Protein AF-A0A813L3F1-F1 (afdb_monomer)

Structure (mmCIF, N/CA/C/O backbone):
data_AF-A0A813L3F1-F1
#
_entry.id   AF-A0A813L3F1-F1
#
loop_
_atom_site.group_PDB
_atom_site.id
_atom_site.type_symbol
_atom_site.label_atom_id
_atom_site.label_alt_id
_atom_site.label_comp_id
_atom_site.label_asym_id
_atom_site.label_entity_id
_atom_site.label_seq_id
_atom_site.pdbx_PDB_ins_code
_atom_site.Cartn_x
_atom_site.Cartn_y
_atom_site.Cartn_z
_atom_site.occupancy
_atom_site.B_iso_or_equiv
_atom_site.auth_seq_id
_atom_site.auth_comp_id
_atom_site.auth_asym_id
_atom_site.auth_atom_id
_atom_site.pdbx_PDB_model_num
ATOM 1 N N . VAL A 1 1 ? 0.089 -4.963 6.465 1.00 95.19 1 VAL A N 1
ATOM 2 C CA . VAL A 1 1 ? 0.679 -6.165 5.831 1.00 95.19 1 VAL A CA 1
ATOM 3 C C . VAL A 1 1 ? 1.469 -5.711 4.624 1.00 95.19 1 VAL A C 1
ATOM 5 O O . VAL A 1 1 ? 0.994 -4.815 3.941 1.00 95.19 1 VAL A O 1
ATOM 8 N N . ALA A 1 2 ? 2.655 -6.270 4.403 1.00 97.00 2 ALA A N 1
ATOM 9 C CA . ALA A 1 2 ? 3.444 -6.034 3.199 1.00 97.00 2 ALA A CA 1
ATOM 10 C C . ALA A 1 2 ? 4.088 -7.365 2.793 1.00 97.00 2 ALA A C 1
ATOM 12 O O . ALA A 1 2 ? 4.823 -7.931 3.604 1.00 97.00 2 ALA A O 1
ATOM 13 N N . ASP A 1 3 ? 3.739 -7.882 1.616 1.00 96.31 3 ASP A N 1
ATOM 14 C CA . ASP A 1 3 ? 4.248 -9.144 1.068 1.00 96.31 3 ASP A CA 1
ATOM 15 C C . ASP A 1 3 ? 5.324 -8.868 0.014 1.00 96.31 3 ASP A C 1
ATOM 17 O O . ASP A 1 3 ? 5.041 -8.382 -1.087 1.00 96.31 3 ASP A O 1
ATOM 21 N N . GLY A 1 4 ? 6.568 -9.160 0.389 1.00 95.88 4 GLY A N 1
ATOM 22 C CA . GLY A 1 4 ? 7.754 -8.943 -0.424 1.00 95.88 4 GLY A CA 1
ATOM 23 C C . GLY A 1 4 ? 7.926 -9.968 -1.547 1.00 95.88 4 GLY A C 1
ATOM 24 O O . GLY A 1 4 ? 7.742 -11.175 -1.369 1.00 95.88 4 GLY A O 1
ATOM 25 N N . HIS A 1 5 ? 8.368 -9.492 -2.706 1.00 92.19 5 HIS A N 1
ATOM 26 C CA . HIS A 1 5 ? 8.676 -10.300 -3.885 1.00 92.19 5 HIS A CA 1
ATOM 27 C C . HIS A 1 5 ? 9.918 -9.771 -4.617 1.00 92.19 5 HIS A C 1
ATOM 29 O O . HIS A 1 5 ? 10.302 -8.618 -4.450 1.00 92.19 5 HIS A O 1
ATOM 35 N N . GLY A 1 6 ? 10.554 -10.627 -5.421 1.00 91.31 6 GLY A N 1
ATOM 36 C CA . GLY A 1 6 ? 11.891 -10.372 -5.971 1.00 91.31 6 GLY A CA 1
ATOM 37 C C . GLY A 1 6 ? 13.005 -10.821 -5.020 1.00 91.31 6 GLY A C 1
ATOM 38 O O . GLY A 1 6 ? 12.733 -11.290 -3.910 1.00 91.31 6 GLY A O 1
ATOM 39 N N . ILE A 1 7 ? 14.256 -10.714 -5.472 1.00 92.81 7 ILE A N 1
ATOM 40 C CA . ILE A 1 7 ? 15.440 -11.195 -4.740 1.00 92.81 7 ILE A CA 1
ATOM 41 C C . ILE A 1 7 ? 15.612 -10.498 -3.379 1.00 92.81 7 ILE A C 1
ATOM 43 O O . ILE A 1 7 ? 15.906 -11.148 -2.376 1.00 92.81 7 ILE A O 1
ATOM 47 N N . ASP A 1 8 ? 15.289 -9.206 -3.321 1.00 96.00 8 ASP A N 1
ATOM 48 C CA . ASP A 1 8 ? 15.378 -8.346 -2.140 1.00 96.00 8 ASP A CA 1
ATOM 49 C C . ASP A 1 8 ? 13.996 -7.974 -1.573 1.00 96.00 8 ASP A C 1
ATOM 51 O O . ASP A 1 8 ? 13.858 -7.036 -0.785 1.00 96.00 8 ASP A O 1
ATOM 55 N N . GLY A 1 9 ? 12.942 -8.723 -1.920 1.00 96.00 9 GLY A N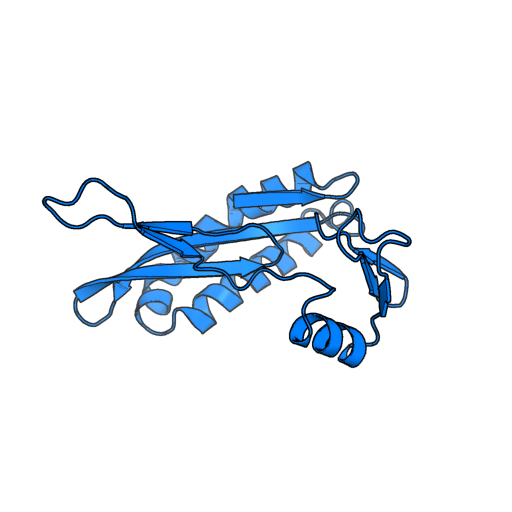 1
ATOM 56 C CA . GLY A 1 9 ? 11.568 -8.414 -1.496 1.00 96.00 9 GLY A CA 1
ATOM 57 C C . GLY A 1 9 ? 11.389 -8.332 0.026 1.00 96.00 9 GLY A C 1
ATOM 58 O O . GLY A 1 9 ? 10.563 -7.573 0.534 1.00 96.00 9 GLY A O 1
ATOM 59 N N . HIS A 1 10 ? 12.202 -9.066 0.787 1.00 96.38 10 HIS A N 1
ATOM 60 C CA . HIS A 1 10 ? 12.208 -9.004 2.248 1.00 96.38 10 HIS A CA 1
ATOM 61 C C . HIS A 1 10 ? 12.769 -7.670 2.780 1.00 96.38 10 HIS A C 1
ATOM 63 O O . HIS A 1 10 ? 12.227 -7.130 3.742 1.00 96.38 10 HIS A O 1
ATOM 69 N N . HIS A 1 11 ? 13.779 -7.084 2.127 1.00 97.12 11 HIS A N 1
ATOM 70 C CA . HIS A 1 11 ? 14.277 -5.747 2.460 1.00 97.12 11 HIS A CA 1
ATOM 71 C C . HIS A 1 11 ? 13.237 -4.671 2.135 1.00 97.12 11 HIS A C 1
ATOM 73 O O . HIS A 1 11 ? 12.966 -3.802 2.963 1.00 97.12 11 HIS A O 1
ATOM 79 N N . VAL A 1 12 ? 12.610 -4.768 0.959 1.00 97.69 12 VAL A N 1
ATOM 80 C CA . VAL A 1 12 ? 11.587 -3.817 0.501 1.00 97.69 12 VAL A CA 1
ATOM 81 C C . VAL A 1 12 ? 10.337 -3.858 1.389 1.00 97.69 12 VAL A C 1
ATOM 83 O O . VAL A 1 12 ? 9.854 -2.821 1.846 1.00 97.69 12 VAL A O 1
ATOM 86 N N . SER A 1 13 ? 9.828 -5.051 1.702 1.00 97.88 13 SER A N 1
ATOM 87 C CA . SER A 1 13 ? 8.656 -5.196 2.576 1.00 97.88 13 SER A CA 1
ATOM 88 C C . SER A 1 13 ? 8.938 -4.726 4.005 1.00 97.88 13 SER A C 1
ATOM 90 O O . SER A 1 13 ? 8.099 -4.034 4.585 1.00 97.88 13 SER A O 1
ATOM 92 N N . HIS A 1 14 ? 10.124 -5.010 4.555 1.00 98.12 14 HIS A N 1
ATOM 93 C CA . HIS A 1 14 ? 10.539 -4.496 5.861 1.00 98.12 14 HIS A CA 1
ATOM 94 C C . HIS A 1 14 ? 10.605 -2.960 5.876 1.00 98.12 14 HIS A C 1
ATOM 96 O O . HIS A 1 14 ? 10.020 -2.334 6.760 1.00 98.12 14 HIS A O 1
ATOM 102 N N . PHE A 1 15 ? 11.207 -2.344 4.853 1.00 98.38 15 PHE A N 1
ATOM 103 C CA . PHE A 1 15 ? 11.277 -0.887 4.713 1.00 98.38 15 PHE A CA 1
ATOM 104 C C . PHE A 1 15 ? 9.887 -0.231 4.755 1.00 98.38 15 PHE A C 1
ATOM 106 O O . PHE A 1 15 ? 9.654 0.724 5.503 1.00 98.38 15 PHE A O 1
ATOM 113 N N . VAL A 1 16 ? 8.930 -0.781 3.998 1.00 98.19 16 VAL A N 1
ATOM 114 C CA . VAL A 1 16 ? 7.545 -0.288 3.979 1.00 98.19 16 VAL A CA 1
ATOM 115 C C . VAL A 1 16 ? 6.860 -0.491 5.334 1.00 98.19 16 VAL A C 1
ATOM 117 O O . VAL A 1 16 ? 6.195 0.427 5.821 1.00 98.19 16 VAL A O 1
ATOM 120 N N . GLN A 1 17 ? 7.038 -1.651 5.977 1.00 97.56 17 GLN A N 1
ATOM 121 C CA . GLN A 1 17 ? 6.455 -1.940 7.294 1.00 97.56 17 GLN A CA 1
ATOM 122 C C . GLN A 1 17 ? 6.940 -0.972 8.381 1.00 97.56 17 GLN A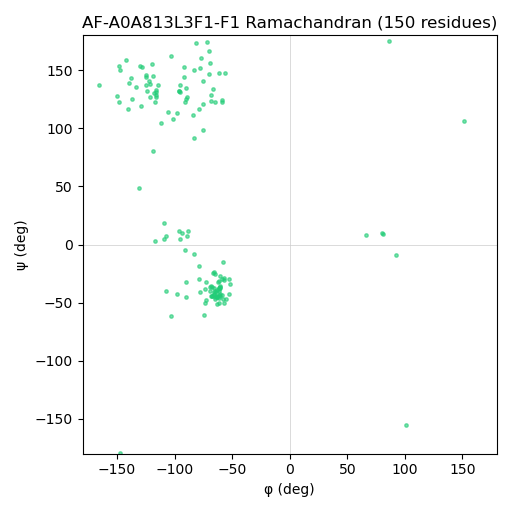 C 1
ATOM 124 O O . GLN A 1 17 ? 6.156 -0.600 9.255 1.00 97.56 17 GLN A O 1
ATOM 129 N N . GLU A 1 18 ? 8.195 -0.528 8.326 1.00 97.12 18 GLU A N 1
ATOM 130 C CA . GLU A 1 18 ? 8.752 0.389 9.323 1.00 97.12 18 GLU A CA 1
ATOM 131 C C . GLU A 1 18 ? 8.340 1.853 9.128 1.00 97.12 18 GLU A C 1
ATOM 133 O O . GLU A 1 18 ? 8.286 2.612 10.106 1.00 97.12 18 GLU A O 1
ATOM 138 N N . ARG A 1 19 ? 8.084 2.275 7.884 1.00 97.75 19 ARG A N 1
ATOM 139 C CA . ARG A 1 19 ? 7.924 3.696 7.530 1.00 97.75 19 ARG A CA 1
ATOM 140 C C . ARG A 1 19 ? 6.499 4.106 7.216 1.00 97.75 19 ARG A C 1
ATOM 142 O O . ARG A 1 19 ? 6.070 5.166 7.673 1.00 97.75 19 ARG A O 1
ATOM 149 N N . LEU A 1 20 ? 5.741 3.268 6.513 1.00 97.56 20 LEU A N 1
ATOM 150 C CA . LEU A 1 20 ? 4.373 3.600 6.118 1.00 97.56 20 LEU A CA 1
ATOM 151 C C . LEU A 1 20 ? 3.457 3.888 7.319 1.00 97.56 20 LEU A C 1
ATOM 153 O O . LEU A 1 20 ? 2.772 4.912 7.292 1.00 97.56 20 LEU A O 1
ATOM 157 N N . PRO A 1 21 ? 3.482 3.109 8.421 1.00 94.94 21 P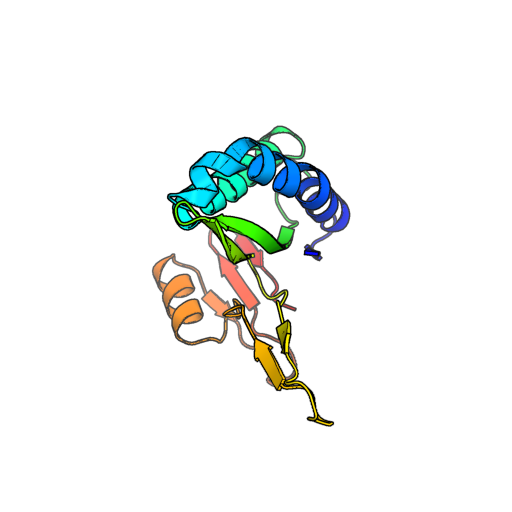RO A N 1
ATOM 158 C CA . PRO A 1 21 ? 2.693 3.449 9.604 1.00 94.94 21 PRO A CA 1
ATOM 159 C C . PRO A 1 21 ? 3.084 4.800 10.216 1.00 94.94 21 PRO A C 1
ATOM 161 O O . PRO A 1 21 ? 2.212 5.551 10.647 1.00 94.94 21 PRO A O 1
ATOM 164 N N . LYS A 1 22 ? 4.381 5.141 10.228 1.00 95.50 22 LYS A N 1
ATOM 165 C CA . LYS A 1 22 ? 4.879 6.413 10.779 1.00 95.50 22 LYS A CA 1
ATOM 166 C C . LYS A 1 22 ? 4.434 7.606 9.928 1.00 95.50 22 LYS A C 1
ATOM 168 O O . LYS A 1 22 ? 3.965 8.591 10.497 1.00 95.50 22 LYS A O 1
ATOM 173 N N . SER A 1 23 ? 4.525 7.500 8.599 1.00 96.19 23 SER A N 1
ATOM 174 C CA . SER A 1 23 ? 4.046 8.543 7.676 1.00 96.19 23 SER A CA 1
ATOM 175 C C . SER A 1 23 ? 2.527 8.731 7.781 1.00 96.19 23 SER A C 1
ATOM 177 O O . SER A 1 23 ? 2.035 9.852 7.876 1.00 96.19 23 SER A O 1
ATOM 179 N N . LEU A 1 24 ? 1.755 7.649 7.896 1.00 94.25 24 LEU A N 1
ATOM 180 C CA . LEU A 1 24 ? 0.313 7.764 8.123 1.00 94.25 24 LEU A CA 1
ATOM 181 C C . LEU A 1 24 ? -0.011 8.398 9.504 1.00 94.25 24 LEU A C 1
ATOM 183 O O . LEU A 1 24 ? -0.916 9.225 9.607 1.00 94.25 24 LEU A O 1
ATOM 187 N N . LEU A 1 25 ? 0.756 8.094 10.567 1.00 92.75 25 LEU A N 1
ATOM 188 C CA . LEU A 1 25 ? 0.583 8.670 11.923 1.00 92.75 25 LEU A CA 1
ATOM 189 C C . LEU A 1 25 ? 0.898 10.154 12.007 1.00 92.75 25 LEU A C 1
ATOM 191 O O . LEU A 1 25 ? 0.196 10.884 12.721 1.00 92.75 25 LEU A O 1
ATOM 195 N N . SER A 1 26 ? 1.904 10.621 11.273 1.00 93.88 26 SER A N 1
ATOM 196 C CA . SER A 1 26 ? 2.193 12.053 11.198 1.00 93.88 26 SER A CA 1
ATOM 197 C C . SER A 1 26 ? 1.045 12.827 10.532 1.00 93.88 26 SER A C 1
ATOM 199 O O . SER A 1 26 ? 0.806 13.979 10.890 1.00 93.88 26 SER A O 1
ATOM 201 N N . ARG A 1 27 ? 0.253 12.159 9.679 1.00 92.06 27 ARG A N 1
ATOM 202 C CA . ARG A 1 27 ? -0.881 12.709 8.913 1.00 92.06 27 ARG A CA 1
ATOM 203 C C . ARG A 1 27 ? -2.250 12.502 9.555 1.00 92.06 27 ARG A C 1
ATOM 205 O O . ARG A 1 27 ? -3.270 12.751 8.923 1.00 92.06 27 ARG A O 1
ATOM 212 N N . ARG A 1 28 ? -2.320 12.084 10.825 1.00 88.00 28 ARG A N 1
ATOM 213 C CA . ARG A 1 28 ? -3.595 11.739 11.494 1.00 88.00 28 ARG A CA 1
ATOM 214 C C . ARG A 1 28 ? -4.690 12.813 11.401 1.00 88.00 28 ARG A C 1
ATOM 216 O O . ARG A 1 28 ? -5.866 12.466 11.381 1.00 88.00 28 ARG A O 1
ATOM 223 N N . LYS A 1 29 ? -4.312 14.100 11.404 1.00 86.50 29 LYS A N 1
ATOM 224 C CA . LYS A 1 29 ? -5.259 15.223 11.313 1.00 86.50 29 LYS A CA 1
ATOM 225 C C . LYS A 1 29 ? -5.824 15.333 9.901 1.00 86.50 29 LYS A C 1
ATOM 227 O O . LYS A 1 29 ? -7.037 15.382 9.751 1.00 86.50 29 LYS A O 1
ATOM 232 N N . ASP A 1 30 ? -4.950 15.278 8.904 1.00 86.19 30 ASP A N 1
ATOM 233 C CA . ASP A 1 30 ? -5.315 15.330 7.489 1.00 86.19 30 ASP A CA 1
ATOM 234 C C . ASP A 1 30 ? -6.179 14.122 7.120 1.00 86.19 30 ASP A C 1
ATOM 236 O O . ASP A 1 30 ? -7.185 14.268 6.445 1.00 86.19 30 ASP A O 1
ATOM 240 N N . ILE A 1 31 ? -5.867 12.938 7.659 1.00 81.19 31 ILE A N 1
ATOM 241 C CA . ILE A 1 31 ? -6.656 11.718 7.441 1.00 81.19 31 ILE A CA 1
ATOM 242 C C . ILE A 1 31 ? -8.092 11.848 7.978 1.00 81.19 31 ILE A C 1
ATOM 244 O O . ILE A 1 31 ? -9.011 11.242 7.423 1.00 81.19 31 ILE A O 1
ATOM 248 N N . ALA A 1 32 ? -8.310 12.602 9.060 1.00 83.50 32 ALA A N 1
ATOM 249 C CA . ALA A 1 32 ? -9.653 12.799 9.607 1.00 83.50 32 ALA A CA 1
ATOM 250 C C . ALA A 1 32 ? -10.560 13.607 8.658 1.00 83.50 32 ALA A C 1
ATOM 252 O O . ALA A 1 32 ? -11.782 13.444 8.721 1.00 83.50 32 ALA A O 1
ATOM 253 N N . ASP A 1 33 ? -9.959 14.424 7.787 1.00 86.44 33 ASP A N 1
ATOM 254 C CA . ASP A 1 33 ? -10.626 15.302 6.822 1.00 86.44 33 ASP A CA 1
ATOM 255 C C . ASP A 1 33 ? -10.577 14.724 5.390 1.00 86.44 33 ASP A C 1
ATOM 257 O O . ASP A 1 33 ? -11.604 14.323 4.840 1.00 86.44 33 ASP A O 1
ATOM 261 N N . ASP A 1 34 ? -9.375 14.544 4.834 1.00 90.81 34 ASP A N 1
ATOM 262 C CA . ASP A 1 34 ? -9.093 13.906 3.544 1.00 90.81 34 ASP A CA 1
ATOM 263 C C . ASP A 1 34 ? -8.218 12.652 3.705 1.00 90.81 34 ASP A C 1
ATOM 265 O O . ASP A 1 34 ? -7.006 12.626 3.467 1.00 90.81 34 ASP A O 1
ATOM 269 N N . TRP A 1 35 ? -8.867 11.548 4.073 1.00 90.38 35 TRP A N 1
ATOM 270 C CA . TRP A 1 35 ? -8.190 10.259 4.210 1.00 90.38 35 TRP A CA 1
ATOM 271 C C . TRP A 1 35 ? -7.570 9.752 2.902 1.00 90.38 35 TRP A C 1
ATOM 273 O O . TRP A 1 35 ? -6.558 9.051 2.961 1.00 90.38 35 TRP A O 1
ATOM 283 N N . ARG A 1 36 ? -8.153 10.068 1.734 1.00 93.00 36 ARG A N 1
ATOM 284 C CA . ARG A 1 36 ? -7.678 9.547 0.441 1.00 93.00 36 ARG A CA 1
ATOM 285 C C . ARG A 1 36 ? -6.387 10.238 0.035 1.00 93.00 36 ARG A C 1
ATOM 287 O O . ARG A 1 36 ? -5.418 9.545 -0.280 1.00 93.00 36 ARG A O 1
ATOM 294 N N . GLY A 1 37 ? -6.370 11.570 0.072 1.00 95.12 37 GLY A N 1
ATOM 295 C CA . GLY A 1 37 ? -5.183 12.361 -0.231 1.00 95.12 37 GLY A CA 1
ATOM 296 C C . GLY A 1 37 ? -4.056 12.053 0.743 1.00 95.12 37 GLY A C 1
ATOM 297 O O . GLY A 1 37 ? -2.975 11.655 0.317 1.00 95.12 37 GLY A O 1
ATOM 298 N N . ALA A 1 38 ? -4.335 12.092 2.048 1.00 93.81 38 ALA A N 1
ATOM 299 C CA . ALA A 1 38 ? -3.324 11.830 3.069 1.00 93.81 38 ALA A CA 1
ATOM 300 C C . ALA A 1 38 ? -2.727 10.412 2.983 1.00 93.81 38 ALA A C 1
ATOM 302 O O . ALA A 1 38 ? -1.514 10.248 3.132 1.00 93.81 38 ALA A O 1
ATOM 303 N N . SER A 1 39 ? -3.549 9.392 2.698 1.00 94.94 39 SER A N 1
ATOM 304 C CA . SER A 1 39 ? -3.047 8.025 2.491 1.00 94.94 39 SER A CA 1
ATOM 305 C C . SER A 1 39 ? -2.206 7.930 1.220 1.00 94.94 39 SER A C 1
ATOM 307 O O . SER A 1 39 ? -1.121 7.360 1.254 1.00 94.94 39 SER A O 1
ATOM 309 N N . SER A 1 40 ? -2.660 8.528 0.115 1.00 96.12 40 SER A N 1
ATOM 310 C CA . SER A 1 40 ? -1.913 8.522 -1.151 1.00 96.12 40 SER A CA 1
ATOM 311 C C . SER A 1 40 ? -0.549 9.199 -0.994 1.00 96.12 40 SER A C 1
ATOM 313 O O . SER A 1 40 ? 0.463 8.636 -1.402 1.00 96.12 40 SER A O 1
ATOM 315 N N . SER A 1 41 ? -0.495 10.354 -0.324 1.00 97.06 41 SER A N 1
ATOM 316 C CA . SER A 1 41 ? 0.758 11.053 -0.025 1.00 97.06 41 SER A CA 1
ATOM 317 C C . SER A 1 41 ? 1.703 10.225 0.842 1.00 97.06 41 SER A C 1
ATOM 319 O O . SER A 1 41 ? 2.902 10.244 0.596 1.00 97.06 41 SER A O 1
ATOM 321 N N . ALA A 1 42 ? 1.194 9.473 1.824 1.00 97.25 42 ALA A N 1
ATOM 322 C CA . ALA A 1 42 ? 2.036 8.606 2.648 1.00 97.25 42 ALA A CA 1
ATOM 323 C C . ALA A 1 42 ? 2.659 7.452 1.844 1.00 97.25 42 ALA A C 1
ATOM 325 O O . ALA A 1 42 ? 3.832 7.134 2.029 1.00 97.25 42 ALA A O 1
ATOM 326 N N . PHE A 1 43 ? 1.899 6.836 0.932 1.00 97.69 43 PHE A N 1
ATOM 327 C CA . PHE A 1 43 ? 2.428 5.796 0.044 1.00 97.69 43 PHE A CA 1
ATOM 328 C C . PHE A 1 43 ? 3.485 6.355 -0.916 1.00 97.69 43 PHE A C 1
ATOM 330 O O . PHE A 1 43 ? 4.540 5.742 -1.072 1.00 97.69 43 PHE A O 1
ATOM 337 N N . LEU A 1 44 ? 3.224 7.517 -1.524 1.00 97.62 44 LEU A N 1
ATOM 338 C CA . LEU A 1 44 ? 4.170 8.179 -2.428 1.00 97.62 44 LEU A CA 1
ATOM 339 C C . LEU A 1 44 ? 5.454 8.593 -1.700 1.00 97.62 44 LEU A C 1
ATOM 341 O O . LEU A 1 44 ? 6.540 8.291 -2.176 1.00 97.62 44 LEU A O 1
ATOM 345 N N . GLU A 1 45 ? 5.342 9.182 -0.507 1.00 97.94 45 GLU A N 1
ATOM 346 C CA . GLU A 1 45 ? 6.497 9.555 0.318 1.00 97.94 45 GLU A CA 1
ATOM 347 C C . GLU A 1 45 ? 7.382 8.339 0.631 1.00 97.94 45 GLU A C 1
ATOM 349 O O . GLU A 1 45 ? 8.602 8.401 0.496 1.00 97.94 45 GLU A O 1
ATOM 354 N N . VAL A 1 46 ? 6.789 7.214 1.042 1.00 97.88 46 VAL A N 1
ATOM 355 C CA . VAL A 1 46 ? 7.558 5.998 1.351 1.00 97.88 46 VAL A CA 1
ATOM 356 C C . VAL A 1 46 ? 8.178 5.394 0.091 1.00 97.88 46 VAL A C 1
ATOM 358 O O . VAL A 1 46 ? 9.297 4.889 0.159 1.00 97.88 46 VAL A O 1
ATOM 361 N N . MET A 1 47 ? 7.494 5.468 -1.054 1.00 95.56 47 MET A N 1
ATOM 362 C CA . MET A 1 47 ? 8.040 5.041 -2.344 1.00 95.56 47 MET A CA 1
ATOM 363 C C . MET A 1 47 ? 9.256 5.885 -2.751 1.00 95.56 47 MET A C 1
ATOM 365 O O . MET A 1 47 ? 10.275 5.326 -3.148 1.00 95.56 47 MET A O 1
ATOM 369 N N . GLU A 1 48 ? 9.188 7.208 -2.600 1.00 96.69 48 GLU A N 1
ATOM 370 C CA . GLU A 1 48 ? 10.315 8.112 -2.862 1.00 96.69 48 GLU A CA 1
ATOM 371 C C . GLU A 1 48 ? 11.485 7.834 -1.908 1.00 96.69 48 GLU A C 1
ATOM 373 O O . GLU A 1 48 ? 12.626 7.692 -2.342 1.00 96.69 48 GLU A O 1
ATOM 378 N N . GLN A 1 49 ? 11.213 7.669 -0.609 1.00 97.88 49 GLN A N 1
ATOM 379 C CA . GLN A 1 49 ? 12.242 7.314 0.376 1.00 97.88 49 GLN A CA 1
ATOM 380 C C . GLN A 1 49 ? 12.907 5.973 0.056 1.00 97.88 49 GLN A C 1
ATOM 382 O O . GLN A 1 49 ? 14.110 5.827 0.243 1.00 97.88 49 GLN A O 1
ATOM 387 N N . MET A 1 50 ? 12.145 4.998 -0.439 1.00 96.31 50 MET A N 1
ATOM 388 C CA . MET A 1 50 ? 12.669 3.695 -0.838 1.00 96.31 50 MET A CA 1
ATOM 389 C C . MET A 1 50 ? 13.688 3.826 -1.978 1.00 96.31 50 MET A C 1
ATOM 391 O O . MET A 1 50 ? 14.759 3.225 -1.907 1.00 96.31 50 MET A O 1
ATOM 395 N N . GLN A 1 51 ? 13.392 4.665 -2.976 1.00 93.56 51 GLN A N 1
ATOM 396 C CA . GLN A 1 51 ? 14.296 4.948 -4.096 1.00 93.56 51 GLN A CA 1
ATOM 397 C C . GLN A 1 51 ? 15.582 5.671 -3.670 1.00 93.56 51 GLN A C 1
ATOM 399 O O . GLN A 1 51 ? 16.584 5.584 -4.372 1.00 93.56 51 GLN A O 1
ATOM 404 N N . VAL A 1 52 ? 15.575 6.380 -2.539 1.00 97.12 52 VAL A N 1
ATOM 405 C CA . VAL A 1 52 ? 16.756 7.082 -2.010 1.00 97.12 52 VAL A CA 1
ATOM 406 C C . VAL A 1 52 ? 17.576 6.192 -1.078 1.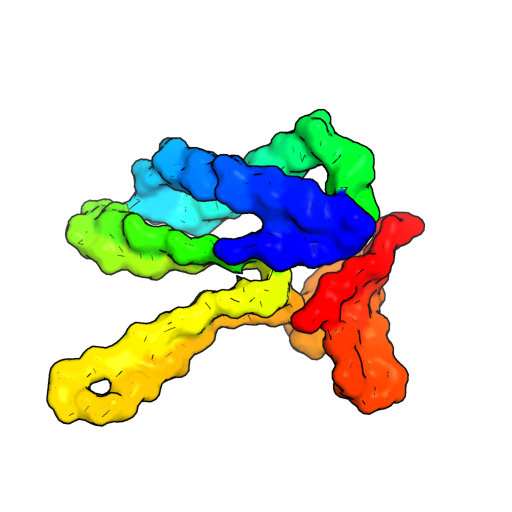00 97.12 52 VAL A C 1
ATOM 408 O O . VAL A 1 52 ? 18.800 6.136 -1.194 1.00 97.12 52 VAL A O 1
ATOM 411 N N . ASP A 1 53 ? 16.912 5.484 -0.167 1.00 97.81 53 ASP A N 1
ATOM 412 C CA . ASP A 1 53 ? 17.568 4.799 0.948 1.00 97.81 53 ASP A CA 1
ATOM 413 C C . ASP A 1 53 ? 17.982 3.363 0.601 1.00 97.81 53 ASP A C 1
ATOM 415 O O . ASP A 1 53 ? 18.997 2.877 1.103 1.00 97.81 53 ASP A O 1
ATOM 419 N N . ILE A 1 54 ? 17.216 2.683 -0.262 1.00 96.25 54 ILE A N 1
ATOM 420 C CA . ILE A 1 54 ? 17.501 1.313 -0.718 1.00 96.25 54 ILE A CA 1
ATOM 421 C C . ILE A 1 54 ? 17.428 1.165 -2.254 1.00 96.25 54 ILE A C 1
ATOM 423 O O . ILE A 1 54 ? 16.831 0.209 -2.756 1.00 96.25 54 ILE A O 1
ATOM 427 N N . PRO A 1 55 ? 18.076 2.064 -3.030 1.00 95.12 55 PRO A N 1
ATOM 428 C CA . PRO A 1 55 ? 17.928 2.148 -4.484 1.00 95.12 55 PRO A CA 1
ATOM 429 C C . PRO A 1 55 ? 18.267 0.853 -5.210 1.00 95.12 55 PRO A C 1
ATOM 431 O O . PRO A 1 55 ? 17.717 0.605 -6.269 1.00 95.12 55 PRO A O 1
ATOM 434 N N . LYS A 1 56 ? 19.189 0.042 -4.676 1.00 94.00 56 LYS A N 1
ATOM 435 C CA . LYS A 1 56 ? 19.620 -1.212 -5.312 1.00 94.00 56 LYS A CA 1
ATOM 436 C C . LYS A 1 56 ? 18.600 -2.328 -5.108 1.00 94.00 56 LYS A C 1
ATOM 438 O O . LYS A 1 56 ? 18.336 -3.084 -6.032 1.00 94.00 56 LYS A O 1
ATOM 443 N N . GLN A 1 57 ? 18.031 -2.407 -3.909 1.00 93.56 57 GLN A N 1
ATOM 444 C CA . GLN A 1 57 ? 17.078 -3.442 -3.528 1.00 93.56 57 GLN A CA 1
ATOM 445 C C . GLN A 1 57 ? 15.716 -3.226 -4.190 1.00 93.56 57 GLN A C 1
ATOM 447 O O . GLN A 1 57 ? 15.019 -4.190 -4.478 1.00 93.56 57 GLN A O 1
ATOM 452 N N . CYS A 1 58 ? 15.320 -1.974 -4.434 1.00 89.44 58 CYS A N 1
ATOM 453 C CA . CYS A 1 58 ? 13.996 -1.652 -4.964 1.00 89.44 58 CYS A CA 1
ATOM 454 C C . CYS A 1 58 ? 13.924 -1.516 -6.495 1.00 89.44 58 CYS A C 1
ATOM 456 O O . CYS A 1 58 ? 12.910 -1.028 -6.988 1.00 89.44 58 CYS A O 1
ATOM 458 N N . VAL A 1 59 ? 14.975 -1.889 -7.242 1.00 86.94 59 VAL A N 1
ATOM 459 C CA . VAL A 1 59 ? 14.928 -1.898 -8.720 1.00 86.94 59 VAL A CA 1
ATOM 460 C C . VAL A 1 59 ? 14.098 -3.083 -9.206 1.00 86.94 59 VAL A C 1
ATOM 462 O O . VAL A 1 59 ? 13.056 -2.891 -9.812 1.00 86.94 59 VAL A O 1
ATOM 465 N N . GLU A 1 60 ? 14.532 -4.301 -8.871 1.00 86.75 60 GLU A N 1
ATOM 466 C CA . GLU A 1 60 ? 13.942 -5.557 -9.370 1.00 86.75 60 GLU A CA 1
ATOM 467 C C . GLU A 1 60 ? 13.136 -6.304 -8.289 1.00 86.75 60 GLU A C 1
ATOM 469 O O . GLU A 1 60 ? 12.730 -7.457 -8.461 1.00 86.75 60 GLU A O 1
ATOM 474 N N . SER A 1 61 ? 12.937 -5.679 -7.126 1.00 92.38 61 SER A N 1
ATOM 475 C CA . SER A 1 61 ? 12.136 -6.237 -6.033 1.00 92.38 61 SER A CA 1
ATOM 476 C C . SER A 1 61 ? 11.087 -5.247 -5.561 1.00 92.38 61 SER A C 1
ATOM 478 O O . SER A 1 61 ? 11.255 -4.032 -5.643 1.00 92.38 61 SER A O 1
ATOM 480 N N . GLY A 1 62 ? 9.997 -5.785 -5.030 1.00 93.31 62 GLY A N 1
ATOM 481 C CA . GLY A 1 62 ? 8.830 -5.017 -4.635 1.00 93.31 62 GLY A CA 1
ATOM 482 C C . GLY A 1 62 ? 8.128 -5.621 -3.432 1.00 93.31 62 GLY A C 1
ATOM 483 O O . GLY A 1 62 ? 8.537 -6.636 -2.864 1.00 93.31 62 GLY A O 1
ATOM 484 N N . THR A 1 63 ? 7.046 -4.971 -3.024 1.00 96.31 63 THR A N 1
ATOM 485 C CA . THR A 1 63 ? 6.160 -5.473 -1.979 1.00 96.31 63 THR A CA 1
ATOM 486 C C . THR A 1 63 ? 4.729 -5.045 -2.253 1.00 96.31 63 THR A C 1
ATOM 488 O O . THR A 1 63 ? 4.489 -3.972 -2.808 1.00 96.31 63 THR A O 1
ATOM 491 N N . THR A 1 64 ? 3.764 -5.848 -1.818 1.00 96.81 64 THR A N 1
ATOM 492 C CA . THR A 1 64 ? 2.411 -5.333 -1.582 1.00 96.81 64 THR A CA 1
ATOM 493 C C . THR A 1 64 ? 2.418 -4.416 -0.360 1.00 96.81 64 THR A C 1
ATOM 495 O O . THR A 1 64 ? 3.351 -4.434 0.449 1.00 96.81 64 THR A O 1
ATOM 498 N N . ALA A 1 65 ? 1.350 -3.653 -0.173 1.00 97.31 65 ALA A N 1
ATOM 499 C CA . ALA A 1 65 ? 1.084 -2.978 1.085 1.00 97.31 65 ALA A CA 1
ATOM 500 C C . ALA A 1 65 ? -0.421 -2.872 1.294 1.00 97.31 65 ALA A C 1
ATOM 502 O O . ALA A 1 65 ? -1.102 -2.276 0.475 1.00 97.31 65 ALA A O 1
ATOM 503 N N . SER A 1 66 ? -0.928 -3.403 2.402 1.00 97.38 66 SER A N 1
ATOM 504 C CA . SER A 1 66 ? -2.333 -3.289 2.806 1.00 97.38 66 SER A CA 1
ATOM 505 C C . SER A 1 66 ? -2.392 -2.807 4.245 1.00 97.38 66 SER A C 1
ATOM 507 O O . SER A 1 66 ? -1.858 -3.455 5.157 1.00 97.38 66 SER A O 1
ATOM 509 N N . VAL A 1 67 ? -3.014 -1.650 4.453 1.00 95.62 67 VAL A N 1
ATOM 510 C CA . VAL A 1 67 ? -3.108 -0.988 5.754 1.00 95.62 67 VAL A CA 1
ATOM 511 C C . VAL A 1 67 ? -4.561 -0.774 6.144 1.00 95.62 67 VAL A C 1
ATOM 513 O O . VAL A 1 67 ? -5.408 -0.433 5.319 1.00 95.62 67 VAL A O 1
ATOM 516 N N . VAL A 1 68 ? -4.832 -0.968 7.432 1.00 94.31 68 VAL A N 1
ATOM 517 C CA . VAL A 1 68 ? -6.096 -0.611 8.069 1.00 94.31 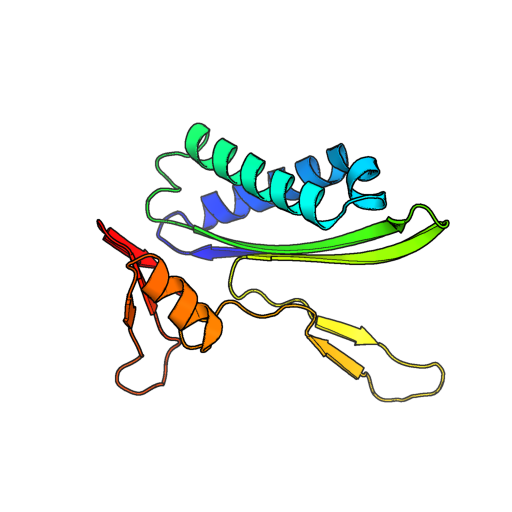68 VAL A CA 1
ATOM 518 C C . VAL A 1 68 ? -5.796 0.459 9.096 1.00 94.31 68 VAL A C 1
ATOM 520 O O . VAL A 1 68 ? -4.879 0.315 9.904 1.00 94.31 68 VAL A O 1
ATOM 523 N N . TRP A 1 69 ? -6.594 1.513 9.078 1.00 88.81 69 TRP A N 1
ATOM 524 C CA . TRP A 1 69 ? -6.494 2.603 10.021 1.00 88.81 69 TRP A CA 1
ATOM 525 C C . TRP A 1 69 ? -7.819 2.820 10.738 1.00 88.81 69 TRP A C 1
ATOM 527 O O . TRP A 1 69 ? -8.865 2.931 10.100 1.00 88.81 69 TRP A O 1
ATOM 537 N N . MET A 1 70 ? -7.770 2.946 12.064 1.00 90.69 70 MET A N 1
ATOM 538 C CA . MET A 1 70 ? -8.914 3.354 12.878 1.00 90.69 70 MET A CA 1
ATOM 539 C C . MET A 1 70 ? -8.723 4.794 13.355 1.00 90.69 70 MET A C 1
ATOM 541 O O . MET A 1 70 ? -7.798 5.083 14.110 1.00 90.69 70 MET A O 1
ATOM 545 N N . VAL A 1 71 ? -9.574 5.707 12.890 1.00 87.88 71 VAL A N 1
ATOM 546 C CA . VAL A 1 71 ? -9.487 7.145 13.201 1.00 87.88 71 VAL A CA 1
ATOM 547 C C . VAL A 1 71 ? -10.861 7.714 13.486 1.00 87.88 71 VAL A C 1
ATOM 549 O O . VAL A 1 71 ? -11.839 7.338 12.842 1.00 87.88 71 VAL A O 1
ATOM 552 N N . THR A 1 72 ? -10.931 8.640 14.431 1.00 89.06 72 THR A N 1
ATOM 553 C CA . THR A 1 72 ? -12.122 9.455 14.650 1.00 89.06 72 THR A CA 1
ATOM 554 C C . THR A 1 72 ? -12.210 10.520 13.560 1.00 89.06 72 THR A C 1
ATOM 556 O O . THR A 1 72 ? -11.285 11.316 13.410 1.00 89.06 72 THR A O 1
ATOM 559 N N . ASP A 1 73 ? -13.298 10.537 12.792 1.00 87.69 73 ASP A N 1
ATOM 560 C CA . ASP A 1 73 ? -13.532 11.590 11.801 1.00 87.69 73 ASP A CA 1
ATOM 561 C C . ASP A 1 73 ? -13.886 12.936 12.461 1.00 87.69 73 ASP A C 1
ATOM 563 O O . ASP A 1 73 ? -14.100 13.031 13.673 1.00 87.69 73 ASP A O 1
ATOM 567 N N . VAL A 1 74 ? -13.995 13.991 11.649 1.00 86.19 74 VAL A N 1
ATOM 568 C CA . VAL A 1 74 ? -14.375 15.342 12.107 1.00 86.19 74 VAL A CA 1
ATOM 569 C C . VAL A 1 74 ? -15.737 15.412 12.818 1.00 86.19 74 VAL A C 1
ATOM 571 O O . VAL A 1 74 ? -16.027 16.402 13.484 1.00 86.19 74 VAL A O 1
ATOM 574 N N . LYS A 1 75 ? -16.580 14.375 12.706 1.00 89.62 75 LYS A N 1
ATOM 575 C CA . LYS A 1 75 ? -17.884 14.268 13.382 1.00 89.62 75 LYS A CA 1
ATOM 576 C C . LYS A 1 75 ? -17.806 13.486 14.697 1.00 89.62 75 LYS A C 1
ATOM 578 O O . LYS A 1 75 ? -18.842 13.226 15.304 1.00 89.62 75 LYS A O 1
ATOM 583 N N . GLY A 1 76 ? -16.612 13.089 15.137 1.00 89.62 76 GLY A N 1
ATOM 584 C CA . GLY A 1 76 ? -16.430 12.316 16.363 1.00 89.62 76 GLY A CA 1
ATOM 585 C C . GLY A 1 76 ? -16.711 10.818 16.204 1.00 89.62 76 GLY A C 1
ATOM 586 O O . GLY A 1 76 ? -16.768 10.110 17.208 1.00 89.62 76 GLY A O 1
ATOM 587 N N . LEU A 1 77 ? -16.891 10.308 14.979 1.00 91.69 77 LEU A N 1
ATOM 588 C CA . LEU A 1 77 ? -17.207 8.898 14.738 1.00 91.69 77 LEU A CA 1
ATOM 589 C C . LEU A 1 77 ? -15.947 8.101 14.407 1.00 91.69 77 LEU A C 1
ATOM 591 O O . LEU A 1 77 ? -15.177 8.479 13.526 1.00 91.69 77 LEU A O 1
ATOM 595 N N . MET A 1 78 ? -15.771 6.951 15.061 1.00 91.62 78 MET A N 1
ATOM 596 C CA . MET A 1 78 ? -14.713 6.007 14.700 1.00 91.62 78 MET A CA 1
ATOM 597 C C . MET A 1 78 ? -14.958 5.435 13.303 1.00 91.62 78 MET A C 1
ATOM 599 O O . MET A 1 78 ? -15.996 4.829 13.029 1.00 91.62 78 MET A O 1
ATOM 603 N N . ARG A 1 79 ? -13.979 5.609 12.418 1.00 90.81 79 ARG A N 1
ATOM 604 C CA . ARG A 1 79 ? -13.961 5.075 11.059 1.00 90.81 79 ARG A CA 1
ATOM 6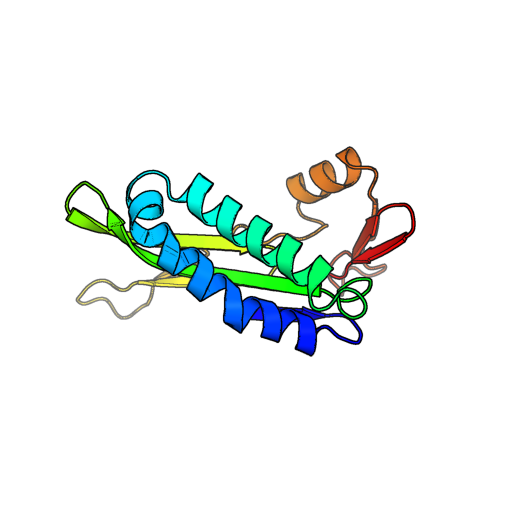05 C C . ARG A 1 79 ? -12.855 4.050 10.917 1.00 90.81 79 ARG A C 1
ATOM 607 O O . ARG A 1 79 ? -11.729 4.288 11.345 1.00 90.81 79 ARG A O 1
ATOM 614 N N . VAL A 1 80 ? -13.182 2.955 10.244 1.00 91.38 80 VAL A N 1
ATOM 615 C CA . VAL A 1 80 ? -12.202 2.033 9.671 1.00 91.38 80 VAL A CA 1
ATOM 616 C C . VAL A 1 80 ? -11.931 2.502 8.245 1.00 91.38 80 VAL A C 1
ATOM 618 O O . VAL A 1 80 ? -12.859 2.662 7.452 1.00 91.38 80 VAL A O 1
ATOM 621 N N . ARG A 1 81 ? -10.668 2.783 7.933 1.00 91.31 81 ARG A N 1
ATOM 622 C CA . ARG A 1 81 ? -10.193 3.168 6.602 1.00 91.31 81 ARG A CA 1
ATOM 623 C C . ARG A 1 81 ? -9.182 2.139 6.124 1.00 91.31 81 ARG A C 1
ATOM 625 O O . ARG A 1 81 ? -8.414 1.614 6.927 1.00 91.31 81 ARG A O 1
ATOM 632 N N . THR A 1 82 ? -9.179 1.873 4.828 1.00 93.69 82 THR A N 1
ATOM 633 C CA . THR A 1 82 ? -8.245 0.950 4.190 1.00 93.69 82 THR A CA 1
ATOM 634 C C . THR A 1 82 ? -7.516 1.663 3.061 1.00 93.69 82 THR A C 1
ATOM 636 O O . THR A 1 82 ? -8.086 2.514 2.380 1.00 93.69 82 THR A O 1
ATOM 639 N N . ALA A 1 83 ? -6.245 1.328 2.879 1.00 95.00 83 ALA A N 1
ATOM 640 C CA . ALA A 1 83 ? -5.481 1.682 1.691 1.00 95.00 83 ALA A CA 1
ATOM 641 C C . ALA A 1 83 ? -4.619 0.479 1.319 1.00 95.00 83 ALA A C 1
ATOM 643 O O . ALA A 1 83 ? -4.071 -0.188 2.205 1.00 95.00 83 ALA A O 1
ATOM 644 N N . HIS A 1 84 ? -4.525 0.177 0.028 1.00 96.25 84 HIS A N 1
ATOM 645 C CA . HIS A 1 84 ? -3.768 -0.975 -0.434 1.00 96.25 84 HIS A CA 1
ATOM 646 C C . HIS A 1 84 ? -3.130 -0.763 -1.805 1.00 96.25 84 HIS A C 1
ATOM 648 O O . HIS A 1 84 ? -3.623 -0.002 -2.634 1.00 96.25 84 HIS A O 1
ATOM 654 N N . VAL A 1 85 ? -2.031 -1.478 -2.032 1.00 96.00 85 VAL A N 1
ATOM 655 C CA . VAL A 1 85 ? -1.376 -1.665 -3.324 1.00 96.00 85 VAL A CA 1
ATOM 656 C C . VAL A 1 85 ? -0.982 -3.135 -3.435 1.00 96.00 85 VAL A C 1
ATOM 658 O O . VAL A 1 85 ? -0.285 -3.669 -2.570 1.00 96.00 85 VAL A O 1
ATOM 661 N N . GLY A 1 86 ? -1.426 -3.778 -4.512 1.00 94.06 86 GLY A N 1
ATOM 662 C CA . GLY A 1 86 ? -1.143 -5.179 -4.806 1.00 94.06 86 GLY A CA 1
ATOM 663 C C . GLY A 1 86 ? -2.319 -6.083 -4.456 1.00 94.06 86 GLY A C 1
ATOM 664 O O . GLY A 1 86 ? -3.475 -5.655 -4.432 1.00 94.06 86 GLY A O 1
ATOM 665 N N . ASP A 1 87 ? -2.016 -7.347 -4.197 1.00 92.94 87 ASP A N 1
ATOM 666 C CA . ASP A 1 87 ? -2.999 -8.418 -4.046 1.00 92.94 87 ASP A CA 1
ATOM 667 C C . ASP A 1 87 ? -3.161 -8.940 -2.610 1.00 92.94 87 ASP A C 1
ATOM 669 O O . ASP A 1 87 ? -3.957 -9.842 -2.345 1.00 92.94 87 ASP A O 1
ATOM 673 N N . SER A 1 88 ? -2.485 -8.322 -1.641 1.00 95.50 88 SER A N 1
ATOM 674 C CA . SER A 1 88 ? -2.755 -8.571 -0.226 1.00 95.50 88 SER A CA 1
ATOM 675 C C . SER A 1 88 ? -4.133 -8.031 0.175 1.00 95.50 88 SER A C 1
ATOM 677 O O . SER A 1 88 ? -4.427 -6.843 0.042 1.00 95.50 88 SER A O 1
ATOM 679 N N . CYS A 1 89 ? -4.981 -8.908 0.706 1.00 95.19 89 CYS A N 1
ATOM 680 C CA . CYS A 1 89 ? -6.385 -8.609 0.983 1.00 95.19 89 CYS A CA 1
ATOM 681 C C . CYS A 1 89 ? -6.629 -8.083 2.407 1.00 95.19 89 CYS A C 1
ATOM 683 O O . CYS A 1 89 ? -5.925 -8.453 3.348 1.00 95.19 89 CYS A O 1
ATOM 685 N N . ILE A 1 90 ? -7.686 -7.283 2.585 1.00 97.06 90 ILE A N 1
ATOM 686 C CA . ILE A 1 90 ? -8.234 -6.929 3.906 1.00 97.06 90 ILE A CA 1
ATOM 687 C C . ILE A 1 90 ? -9.657 -7.473 3.997 1.00 97.06 90 ILE A C 1
ATOM 689 O O . ILE A 1 90 ? -10.509 -7.104 3.194 1.00 97.06 90 ILE A O 1
ATOM 693 N N . VAL A 1 91 ? -9.926 -8.313 4.997 1.00 97.00 91 VAL A N 1
ATOM 694 C CA . VAL A 1 91 ? -11.252 -8.899 5.236 1.00 97.00 91 VAL A CA 1
ATOM 695 C C . VAL A 1 91 ? -11.794 -8.408 6.576 1.00 97.00 91 VAL A C 1
ATOM 697 O O . VAL A 1 91 ? -11.129 -8.531 7.604 1.00 97.00 91 VAL A O 1
ATOM 700 N N . TYR A 1 92 ? -13.004 -7.857 6.568 1.00 95.75 92 TYR A N 1
ATOM 701 C CA . TYR A 1 92 ? -13.730 -7.435 7.757 1.00 95.75 92 TYR A CA 1
ATOM 702 C C . TYR A 1 92 ? -14.734 -8.506 8.175 1.00 95.75 92 TYR A C 1
ATOM 704 O O . TYR A 1 92 ? -15.701 -8.791 7.472 1.00 95.75 92 TYR A O 1
ATOM 712 N N . GLY A 1 93 ? -14.481 -9.112 9.334 1.00 96.25 93 GLY A N 1
ATOM 713 C CA . GLY A 1 93 ? -15.407 -10.031 9.981 1.00 96.25 93 GLY A CA 1
ATOM 714 C C . GLY A 1 93 ? -16.342 -9.276 10.918 1.00 96.25 93 GLY A C 1
ATOM 715 O O . GLY A 1 93 ? -15.881 -8.594 11.834 1.00 96.25 93 GLY A O 1
ATOM 716 N N . SER A 1 94 ? -17.651 -9.428 10.738 1.00 95.00 94 SER A N 1
ATOM 717 C CA . SER A 1 94 ? -18.656 -8.881 11.646 1.00 95.00 94 SER A CA 1
ATOM 718 C C . SER A 1 94 ? -19.673 -9.936 12.058 1.00 95.00 94 SER A C 1
ATOM 720 O O . SER A 1 94 ? -19.902 -10.930 11.370 1.00 95.00 94 SER A O 1
ATOM 722 N N . LYS A 1 95 ? -20.263 -9.744 13.234 1.00 96.31 95 LYS A N 1
ATOM 723 C CA . LYS A 1 95 ? -21.245 -10.661 13.798 1.00 96.31 95 LYS A CA 1
ATOM 724 C C . LYS A 1 95 ? -22.205 -9.881 14.674 1.00 96.31 95 LYS A C 1
ATOM 726 O O . LYS A 1 95 ? -21.770 -9.137 15.556 1.00 96.31 95 LYS A O 1
ATOM 731 N N . ARG A 1 96 ? -23.511 -10.034 14.448 1.00 93.94 96 ARG A N 1
ATOM 732 C CA . ARG A 1 96 ? -24.506 -9.367 15.294 1.00 93.94 96 ARG A CA 1
ATOM 733 C C . ARG A 1 96 ? -24.663 -10.118 16.612 1.00 93.94 96 ARG A C 1
ATOM 735 O O . ARG A 1 96 ? -24.451 -11.329 16.701 1.00 93.94 96 ARG A O 1
ATOM 742 N N . LYS A 1 97 ? -25.048 -9.392 17.662 1.00 94.50 97 LYS A N 1
ATOM 743 C CA . LYS A 1 97 ? -25.319 -9.989 18.974 1.00 94.50 97 LYS A CA 1
ATOM 744 C C . LYS A 1 97 ? -26.432 -11.035 18.835 1.00 94.50 97 LYS A C 1
ATOM 746 O O . LYS A 1 97 ? -27.517 -10.709 18.371 1.00 94.50 97 LYS A O 1
ATOM 751 N N . GLY A 1 98 ? -26.159 -12.266 19.263 1.00 94.25 98 GLY A N 1
ATOM 752 C CA . GLY A 1 98 ? -27.110 -13.382 19.208 1.00 94.25 98 GLY A CA 1
ATOM 753 C C . GLY A 1 98 ? -27.026 -14.250 17.948 1.00 94.25 98 GLY A C 1
ATOM 754 O O . GLY A 1 98 ? -27.620 -15.322 17.931 1.00 94.25 98 GLY A O 1
ATOM 755 N N . GLU A 1 99 ? -26.263 -13.856 16.925 1.00 95.19 99 GLU A N 1
ATOM 756 C CA . GLU A 1 99 ? -25.996 -14.733 15.780 1.00 95.19 99 GLU A CA 1
ATOM 757 C C . GLU A 1 99 ? -24.938 -15.791 16.137 1.00 95.19 99 GLU A C 1
ATOM 759 O O . GLU A 1 99 ? -24.168 -15.634 17.088 1.00 95.19 99 GLU A O 1
ATOM 764 N N . VAL A 1 100 ? -24.878 -16.887 15.377 1.00 93.19 100 VAL A N 1
ATOM 765 C CA . VAL A 1 100 ? -23.815 -17.906 15.498 1.00 93.19 100 VAL A CA 1
ATOM 766 C C . VAL A 1 100 ? -22.736 -17.678 14.440 1.00 93.19 100 VAL A C 1
ATOM 768 O O . VAL A 1 100 ? -21.547 -17.699 14.768 1.00 93.19 100 VAL A O 1
ATOM 771 N N . ASN A 1 101 ? -23.154 -17.370 13.214 1.00 96.56 101 ASN A N 1
ATOM 772 C CA . ASN A 1 101 ? -22.282 -17.239 12.053 1.00 96.56 101 ASN A CA 1
ATOM 773 C C . ASN A 1 101 ? -21.629 -15.853 11.972 1.00 96.56 101 ASN A C 1
ATOM 775 O O . ASN A 1 101 ? -22.199 -14.860 12.419 1.00 96.56 101 ASN A O 1
ATOM 779 N N . TRP A 1 102 ? -20.433 -15.804 11.387 1.00 96.44 102 TRP A N 1
ATOM 780 C CA . TRP A 1 102 ? -19.751 -14.563 11.026 1.00 96.44 102 TRP A CA 1
ATOM 781 C C . TRP A 1 102 ? -20.102 -14.164 9.594 1.00 96.44 102 TRP A C 1
ATOM 783 O O . TRP A 1 102 ? -20.220 -15.020 8.719 1.00 96.44 102 TRP A O 1
ATOM 793 N N . GLN A 1 103 ? -20.227 -12.863 9.357 1.00 96.44 103 GLN A N 1
ATOM 794 C CA . GLN A 1 103 ? -20.252 -12.269 8.026 1.00 96.44 103 GLN A CA 1
ATOM 795 C C . GLN A 1 103 ? -18.841 -11.781 7.703 1.00 96.44 103 GLN A C 1
ATOM 797 O O . GLN A 1 103 ? -18.213 -11.128 8.537 1.00 96.44 103 GLN A O 1
ATOM 802 N N . ALA A 1 104 ? -18.342 -12.110 6.516 1.00 96.50 104 ALA A N 1
ATOM 803 C CA . ALA A 1 104 ? -17.037 -11.677 6.038 1.00 96.50 104 ALA A CA 1
ATOM 804 C C . ALA A 1 104 ? -17.218 -10.780 4.813 1.00 96.50 104 ALA A C 1
ATOM 806 O O . ALA A 1 104 ? -17.903 -11.153 3.863 1.00 96.50 104 ALA A O 1
ATOM 807 N N . GLU A 1 105 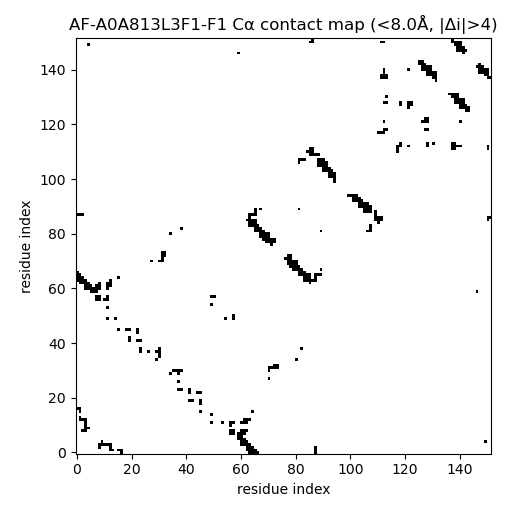? -16.590 -9.612 4.842 1.00 95.62 105 GLU A N 1
ATOM 808 C CA . GLU A 1 105 ? -16.598 -8.638 3.756 1.00 95.62 105 GLU A CA 1
ATOM 809 C C . GLU A 1 105 ? -15.161 -8.370 3.303 1.00 95.62 105 GLU A C 1
ATOM 811 O O . GLU A 1 105 ? -14.298 -8.045 4.119 1.00 95.62 105 GLU A O 1
ATOM 816 N N . LEU A 1 106 ? -14.884 -8.509 2.006 1.00 95.75 106 LEU A N 1
ATOM 817 C CA . LEU A 1 106 ? -13.602 -8.116 1.427 1.00 95.75 106 LEU A CA 1
ATOM 818 C C . LEU A 1 106 ? -13.596 -6.594 1.227 1.00 95.75 106 LEU A C 1
ATOM 820 O O . LEU A 1 106 ? -14.385 -6.069 0.449 1.00 95.75 106 LEU A O 1
ATOM 824 N N . LEU A 1 107 ? -12.699 -5.889 1.918 1.00 95.31 107 LEU A N 1
ATOM 825 C CA . LEU A 1 107 ? -12.601 -4.424 1.885 1.00 95.31 107 LEU A CA 1
ATOM 826 C C . LEU A 1 107 ? -11.644 -3.887 0.810 1.00 95.31 107 LEU A C 1
ATOM 828 O O . LEU A 1 107 ? -11.493 -2.673 0.672 1.00 95.31 107 LEU A O 1
ATOM 832 N N . THR A 1 108 ? -10.944 -4.770 0.100 1.00 93.56 108 THR A N 1
ATOM 833 C CA . THR A 1 108 ? -9.934 -4.420 -0.906 1.00 93.56 108 THR A CA 1
ATOM 834 C C . THR A 1 108 ? -10.341 -4.927 -2.271 1.00 93.56 108 THR A C 1
ATOM 836 O O . THR A 1 108 ? -10.610 -6.114 -2.439 1.00 93.56 108 THR A O 1
ATOM 839 N N . ASP A 1 109 ? -10.276 -4.044 -3.257 1.00 93.25 109 ASP A N 1
ATOM 840 C CA . ASP A 1 109 ? -10.381 -4.418 -4.657 1.00 93.25 109 ASP A CA 1
ATOM 841 C C . ASP A 1 109 ? -9.003 -4.890 -5.150 1.00 93.25 109 ASP A C 1
ATOM 843 O O . ASP A 1 109 ? -8.145 -4.089 -5.518 1.00 93.25 109 ASP A O 1
ATOM 847 N N . VAL A 1 110 ? -8.757 -6.197 -5.048 1.00 92.25 110 VAL A N 1
ATOM 848 C CA . VAL A 1 110 ? -7.447 -6.857 -5.217 1.00 92.25 110 VAL A CA 1
ATOM 849 C C . VAL A 1 110 ? -6.860 -6.586 -6.602 1.00 92.25 110 VAL A C 1
ATOM 851 O O . VAL A 1 110 ? -7.485 -6.934 -7.605 1.00 92.25 110 VAL A O 1
ATOM 854 N N . HIS A 1 111 ? -5.659 -6.006 -6.676 1.00 93.81 111 HIS A N 1
ATOM 855 C CA . HIS A 1 111 ? -5.024 -5.702 -7.962 1.00 93.81 111 HIS A CA 1
ATOM 856 C C . HIS A 1 111 ? -4.477 -6.984 -8.594 1.00 93.81 111 HIS A C 1
ATOM 858 O O . HIS A 1 111 ? -3.394 -7.450 -8.239 1.00 93.81 111 HIS A O 1
ATOM 864 N N . LYS A 1 112 ? -5.241 -7.554 -9.525 1.00 91.31 112 LYS A N 1
ATOM 865 C CA . LYS A 1 112 ? -4.870 -8.741 -10.297 1.00 91.31 112 LYS A CA 1
ATOM 866 C C . LYS A 1 112 ? -4.766 -8.382 -11.783 1.00 91.31 112 LYS A C 1
ATOM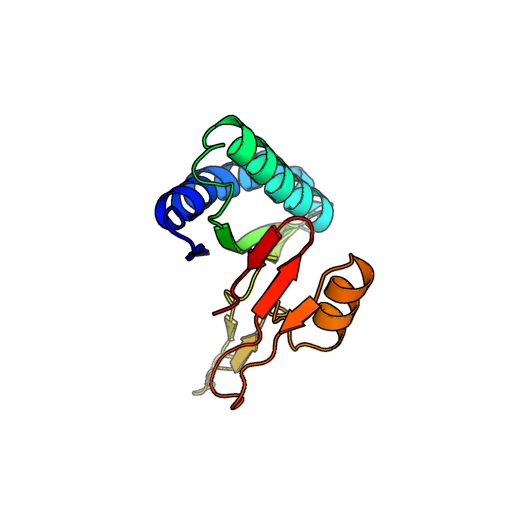 868 O O . LYS A 1 112 ? -5.695 -7.751 -12.287 1.00 91.31 112 LYS A O 1
ATOM 873 N N . PRO A 1 113 ? -3.686 -8.756 -12.498 1.00 92.50 113 PRO A N 1
ATOM 874 C CA . PRO A 1 113 ? -3.504 -8.352 -13.896 1.00 92.50 113 PRO A CA 1
ATOM 875 C C . PRO A 1 113 ? -4.604 -8.826 -14.855 1.00 92.50 113 PRO A C 1
ATOM 877 O O . PRO A 1 113 ? -4.845 -8.180 -15.864 1.00 92.50 113 PRO A O 1
ATOM 880 N N . ASP A 1 114 ? -5.281 -9.931 -14.550 1.00 89.25 114 ASP A N 1
ATOM 881 C CA . ASP A 1 114 ? -6.396 -10.492 -15.322 1.00 89.25 114 ASP A CA 1
ATOM 882 C C . ASP A 1 114 ? -7.759 -9.845 -15.009 1.00 89.25 114 ASP A C 1
ATOM 884 O O . ASP A 1 114 ? -8.747 -10.091 -15.710 1.00 89.25 114 ASP A O 1
ATOM 888 N N . ARG A 1 115 ? -7.839 -8.981 -13.988 1.00 92.50 115 ARG A N 1
ATOM 889 C CA . ARG A 1 115 ? -9.044 -8.199 -13.697 1.00 92.50 115 ARG A CA 1
ATOM 890 C C . ARG A 1 115 ? -9.245 -7.170 -14.809 1.00 92.50 115 ARG A C 1
ATOM 892 O O . ARG A 1 115 ? -8.328 -6.432 -15.143 1.00 92.50 115 ARG A O 1
ATOM 899 N N . LYS A 1 116 ? -10.446 -7.109 -15.392 1.00 94.00 116 LYS A N 1
ATOM 900 C CA . LYS A 1 116 ? -10.714 -6.350 -16.635 1.00 94.00 116 LYS A CA 1
ATOM 901 C C . LYS A 1 116 ? -10.270 -4.883 -16.596 1.00 94.00 116 LYS A C 1
ATOM 903 O O . LYS A 1 116 ? -9.751 -4.374 -17.582 1.00 94.00 116 LYS A O 1
ATOM 908 N N . ASP A 1 117 ? -10.518 -4.199 -15.489 1.00 95.00 117 ASP A N 1
ATOM 909 C CA . ASP A 1 117 ? -10.141 -2.801 -15.282 1.00 95.00 117 ASP A CA 1
ATOM 910 C C . ASP A 1 117 ? -8.631 -2.628 -15.055 1.00 95.00 117 ASP A C 1
ATOM 912 O O . ASP A 1 117 ? -8.048 -1.701 -15.614 1.00 95.00 117 ASP A O 1
ATOM 916 N N . GLU A 1 118 ? -7.980 -3.538 -14.325 1.00 94.75 118 GLU A N 1
ATOM 917 C CA . GLU A 1 118 ? -6.522 -3.527 -14.155 1.00 94.75 118 GLU A CA 1
ATOM 918 C C . GLU A 1 118 ? -5.785 -3.882 -15.446 1.00 94.75 118 GLU A C 1
ATOM 920 O O . GLU A 1 118 ? -4.812 -3.211 -15.782 1.00 94.75 118 GLU A O 1
ATOM 925 N N . ALA A 1 119 ? -6.277 -4.850 -16.221 1.00 93.56 119 ALA A N 1
ATOM 926 C CA . ALA A 1 119 ? -5.760 -5.166 -17.549 1.00 93.56 119 ALA A CA 1
ATOM 927 C C . ALA A 1 119 ? -5.812 -3.932 -18.462 1.00 93.56 119 ALA A C 1
ATOM 929 O O . ALA A 1 119 ? -4.791 -3.521 -19.013 1.00 93.56 119 ALA A O 1
ATOM 930 N N . ALA A 1 120 ? -6.973 -3.268 -18.532 1.00 95.12 120 ALA A N 1
ATOM 931 C CA . ALA A 1 120 ? -7.135 -2.039 -19.304 1.00 95.12 120 ALA A CA 1
ATOM 932 C C . ALA A 1 120 ? -6.218 -0.908 -18.801 1.00 95.12 120 ALA A C 1
ATOM 934 O O . ALA A 1 120 ? -5.682 -0.135 -19.599 1.00 95.12 120 ALA A O 1
ATOM 935 N N . ARG A 1 121 ? -6.011 -0.799 -17.480 1.00 94.19 121 ARG A N 1
ATOM 936 C CA . ARG A 1 121 ? -5.085 0.174 -16.883 1.00 94.19 121 ARG A CA 1
ATOM 937 C C . ARG A 1 121 ? -3.634 -0.117 -17.271 1.00 94.19 121 ARG A C 1
ATOM 939 O O . ARG A 1 121 ? -2.914 0.820 -17.606 1.00 94.19 121 ARG A O 1
ATOM 946 N N . ILE A 1 122 ? -3.215 -1.381 -17.237 1.00 93.38 122 ILE A N 1
ATOM 947 C CA . ILE A 1 122 ? -1.869 -1.836 -17.615 1.00 93.38 122 ILE A CA 1
ATOM 948 C C . ILE A 1 122 ? -1.610 -1.544 -19.098 1.00 93.38 122 ILE A C 1
ATOM 950 O O . ILE A 1 122 ? -0.619 -0.890 -19.423 1.00 93.38 122 ILE A O 1
ATOM 954 N N . GLU A 1 123 ? -2.523 -1.951 -19.981 1.00 93.19 123 GLU A N 1
ATOM 955 C CA . GLU A 1 123 ? -2.417 -1.734 -21.431 1.00 93.19 123 GLU A CA 1
ATOM 956 C C . GLU A 1 123 ? -2.361 -0.245 -21.786 1.00 93.19 123 GLU A C 1
ATOM 958 O O . GLU A 1 123 ? -1.521 0.184 -22.577 1.00 93.19 123 GLU A O 1
ATOM 963 N N . LYS A 1 124 ? -3.198 0.580 -21.142 1.00 94.44 124 LYS A N 1
ATOM 964 C CA . LYS A 1 124 ? -3.194 2.040 -21.328 1.00 94.44 124 LYS A CA 1
ATOM 965 C C . LYS A 1 124 ? -1.846 2.680 -20.978 1.00 94.44 124 LYS A C 1
ATOM 967 O O . LYS A 1 124 ? -1.497 3.707 -21.556 1.00 94.44 124 LYS A O 1
ATOM 972 N N . MET A 1 125 ? -1.103 2.094 -20.042 1.00 92.00 125 MET A N 1
ATOM 973 C CA . MET A 1 125 ? 0.227 2.555 -19.632 1.00 92.00 125 MET A CA 1
ATOM 974 C C . MET A 1 125 ? 1.364 1.930 -20.461 1.00 92.00 125 MET A C 1
ATOM 976 O O . MET A 1 125 ? 2.530 2.131 -20.135 1.00 92.00 125 MET A O 1
ATOM 980 N N . GLY A 1 126 ? 1.046 1.185 -21.527 1.00 91.31 126 GLY A N 1
ATOM 981 C CA . GLY A 1 126 ? 2.024 0.521 -22.393 1.00 91.31 126 GLY A CA 1
ATOM 982 C C . GLY A 1 126 ? 2.553 -0.806 -21.844 1.00 91.31 126 GLY A C 1
ATOM 983 O O . GLY A 1 126 ? 3.501 -1.356 -22.402 1.00 91.31 126 GLY A O 1
ATOM 984 N N . GLY A 1 127 ? 1.969 -1.318 -20.758 1.00 91.44 127 GLY A N 1
ATOM 985 C CA . GLY A 1 127 ? 2.269 -2.644 -20.235 1.00 91.44 127 GLY A CA 1
ATOM 986 C C . GLY A 1 127 ? 1.514 -3.752 -20.971 1.00 91.44 127 GLY A C 1
ATOM 987 O O . GLY A 1 127 ? 0.653 -3.506 -21.813 1.00 91.44 127 GLY A O 1
ATOM 988 N N . THR A 1 128 ? 1.828 -5.002 -20.647 1.00 92.06 128 THR A N 1
ATOM 989 C CA . THR A 1 128 ? 1.189 -6.193 -21.223 1.00 92.06 128 THR A CA 1
ATOM 990 C C . THR A 1 128 ? 0.826 -7.179 -20.125 1.00 92.06 128 THR A C 1
ATOM 992 O O . THR A 1 128 ? 1.645 -7.455 -19.250 1.00 92.06 128 THR A O 1
ATOM 995 N N . VAL A 1 129 ? -0.383 -7.736 -20.188 1.00 92.31 129 VAL A N 1
ATOM 996 C CA . VAL A 1 129 ? -0.822 -8.834 -19.319 1.00 92.31 129 VAL A CA 1
ATOM 997 C C . VAL A 1 129 ? -0.454 -10.166 -19.971 1.00 92.31 129 VAL A C 1
ATOM 999 O O . VAL A 1 129 ? -0.796 -10.422 -21.123 1.00 92.31 129 VAL A O 1
ATOM 1002 N N . ILE A 1 130 ? 0.245 -11.020 -19.229 1.00 91.06 130 ILE A N 1
ATOM 1003 C CA . ILE A 1 130 ? 0.708 -12.335 -19.672 1.00 91.06 130 ILE A CA 1
ATOM 1004 C C . ILE A 1 130 ? -0.068 -13.397 -18.878 1.00 91.06 130 ILE A C 1
ATOM 1006 O O . ILE A 1 130 ? 0.214 -13.593 -17.692 1.00 91.06 130 ILE A O 1
ATOM 1010 N N . PRO A 1 131 ? -1.057 -14.075 -19.482 1.00 88.25 131 PRO A N 1
ATOM 1011 C CA . PRO A 1 131 ? -1.812 -15.124 -18.802 1.00 88.25 131 PRO A CA 1
ATOM 1012 C C . PRO A 1 131 ? -0.946 -16.370 -18.548 1.00 88.25 131 PRO A C 1
ATOM 1014 O O . PRO A 1 131 ? 0.021 -16.624 -19.269 1.00 88.25 131 PRO A O 1
ATOM 1017 N N . SER A 1 132 ? -1.314 -17.186 -17.551 1.00 83.94 132 SER A N 1
ATOM 1018 C CA . SER A 1 132 ? -0.717 -18.522 -17.400 1.00 83.94 132 SER A CA 1
ATOM 1019 C C . SER A 1 132 ? -1.131 -19.407 -18.583 1.00 83.94 132 SER A C 1
ATOM 1021 O O . SER A 1 132 ? -2.325 -19.434 -18.893 1.00 83.94 132 SER A O 1
ATOM 1023 N N . PRO A 1 133 ? -0.210 -20.160 -19.219 1.00 79.88 133 PRO A N 1
ATOM 1024 C CA . PRO A 1 133 ? -0.519 -21.008 -20.377 1.00 79.88 133 PRO A CA 1
ATOM 1025 C C . PRO A 1 133 ? -1.682 -21.989 -20.160 1.00 79.88 133 PRO A C 1
ATOM 1027 O O . PRO A 1 133 ? -2.383 -22.345 -21.101 1.00 79.88 133 PRO A O 1
ATOM 1030 N N . ASP A 1 134 ? -1.879 -22.417 -18.917 1.00 85.50 134 ASP A N 1
ATOM 1031 C CA . ASP A 1 134 ? -2.866 -23.398 -18.462 1.00 85.50 134 ASP A CA 1
ATOM 1032 C C . ASP A 1 134 ? -3.897 -22.814 -17.472 1.00 85.50 134 ASP A C 1
ATOM 1034 O O . ASP A 1 134 ? -4.723 -23.549 -16.936 1.00 85.50 134 ASP A O 1
ATOM 1038 N N . GLY A 1 135 ? -3.830 -21.509 -17.182 1.00 77.75 135 GLY A N 1
ATOM 1039 C CA . GLY A 1 135 ? -4.661 -20.856 -16.164 1.00 77.75 135 GLY A CA 1
ATOM 1040 C C . GLY A 1 135 ? -4.395 -21.287 -14.712 1.00 77.75 135 GLY A C 1
ATOM 1041 O O . GLY A 1 135 ? -5.154 -20.895 -13.830 1.00 77.75 135 GLY A O 1
ATOM 1042 N N . SER A 1 136 ? -3.352 -22.081 -14.438 1.00 79.94 136 SER A N 1
ATOM 1043 C CA . SER A 1 136 ? -3.067 -22.602 -13.090 1.00 79.94 136 SER A CA 1
ATOM 1044 C C . SER A 1 136 ? -2.392 -21.587 -12.164 1.00 79.94 136 SER A C 1
ATOM 1046 O O . SER A 1 136 ? -2.418 -21.751 -10.944 1.00 79.94 136 SER A O 1
ATOM 1048 N N . GLN A 1 137 ? -1.804 -20.533 -12.733 1.00 80.75 137 GLN A N 1
ATOM 1049 C CA . GLN A 1 137 ? -1.154 -19.444 -12.008 1.00 80.75 137 GLN A CA 1
ATOM 1050 C C . GLN A 1 137 ? -1.825 -18.098 -12.310 1.00 80.75 137 GLN A C 1
ATOM 1052 O O . GLN A 1 137 ? -2.405 -17.929 -13.389 1.00 80.75 137 GLN A O 1
ATOM 1057 N N . PRO A 1 138 ? -1.710 -17.114 -11.397 1.00 80.69 138 PRO A N 1
ATOM 1058 C CA . PRO A 1 138 ? -2.127 -15.748 -11.677 1.00 80.69 138 PRO A CA 1
ATOM 1059 C C . PRO A 1 138 ? -1.433 -15.190 -12.923 1.00 80.69 138 PRO A C 1
ATOM 1061 O O . PRO A 1 138 ? -0.271 -15.506 -13.207 1.00 80.69 138 PRO A O 1
ATOM 1064 N N . ALA A 1 139 ? -2.135 -14.321 -13.649 1.00 88.06 139 ALA A N 1
ATOM 1065 C CA . ALA A 1 139 ? -1.537 -13.581 -14.748 1.00 88.06 139 ALA A CA 1
ATOM 1066 C C . ALA A 1 139 ? -0.385 -12.691 -14.251 1.00 88.06 139 ALA A C 1
ATOM 1068 O O . ALA A 1 139 ? -0.392 -12.172 -13.131 1.00 88.06 139 ALA A O 1
ATOM 1069 N N . ARG A 1 140 ? 0.612 -12.508 -15.112 1.00 86.94 140 ARG A N 1
ATOM 1070 C CA . ARG A 1 140 ? 1.774 -11.643 -14.888 1.00 86.94 140 ARG A CA 1
ATOM 1071 C C . ARG A 1 140 ? 1.593 -10.351 -15.670 1.00 86.94 140 ARG A C 1
ATOM 1073 O O . ARG A 1 140 ? 0.788 -10.298 -16.598 1.00 86.94 140 ARG A O 1
ATOM 1080 N N . LEU A 1 141 ? 2.346 -9.316 -15.322 1.00 87.88 141 LEU A N 1
ATOM 1081 C CA . LEU A 1 141 ? 2.400 -8.093 -16.121 1.00 87.88 141 LEU A CA 1
ATOM 1082 C C . LEU A 1 141 ? 3.845 -7.776 -16.502 1.00 87.88 141 LEU A C 1
ATOM 1084 O O . LEU A 1 141 ? 4.760 -8.031 -15.722 1.00 87.88 141 LEU A O 1
ATOM 1088 N N . ALA A 1 142 ? 4.043 -7.209 -17.685 1.00 84.88 142 ALA A N 1
ATOM 1089 C CA . ALA A 1 142 ? 5.324 -6.687 -18.148 1.00 84.88 142 ALA A CA 1
ATOM 1090 C C . ALA A 1 142 ? 5.185 -5.200 -18.490 1.00 84.88 142 ALA A C 1
ATOM 1092 O O . ALA A 1 142 ? 4.191 -4.811 -19.105 1.00 84.88 142 ALA A O 1
ATOM 1093 N N . VAL A 1 143 ? 6.166 -4.376 -18.115 1.00 78.75 143 VAL A N 1
ATOM 1094 C CA . VAL A 1 143 ? 6.213 -2.938 -18.443 1.00 78.75 143 VAL A CA 1
ATOM 1095 C C . VAL A 1 143 ? 7.532 -2.570 -19.149 1.00 78.75 143 VAL A C 1
ATOM 1097 O O . VAL A 1 143 ? 8.589 -3.047 -18.735 1.00 78.75 143 VAL A O 1
ATOM 1100 N N . PRO A 1 144 ? 7.520 -1.746 -20.216 1.00 71.81 144 PRO A N 1
ATOM 1101 C CA . PRO A 1 144 ? 8.749 -1.239 -20.843 1.00 71.81 144 PRO A CA 1
ATOM 1102 C C . PRO A 1 144 ? 9.489 -0.213 -19.952 1.00 71.81 144 PRO A C 1
ATOM 1104 O O . PRO A 1 144 ? 8.818 0.570 -19.280 1.00 71.81 144 PRO A O 1
ATOM 1107 N N . PRO A 1 145 ? 10.841 -0.136 -19.973 1.00 56.44 145 PRO A N 1
ATOM 1108 C CA . PRO A 1 145 ? 11.777 -0.883 -20.820 1.00 56.44 145 PRO A CA 1
ATOM 1109 C C . PRO A 1 145 ? 12.223 -2.241 -20.246 1.00 56.44 145 PRO A C 1
ATOM 1111 O O . PRO A 1 145 ? 13.119 -2.866 -20.803 1.00 56.44 145 PRO A O 1
ATOM 1114 N N . GLY A 1 146 ? 11.582 -2.732 -19.190 1.00 58.62 146 GLY A N 1
ATOM 1115 C CA . GLY A 1 146 ? 11.841 -4.057 -18.649 1.00 58.62 146 GLY A CA 1
ATOM 1116 C C . GLY A 1 146 ? 11.542 -4.077 -17.168 1.00 58.62 146 GLY A C 1
ATOM 1117 O O . GLY A 1 146 ? 12.287 -3.486 -16.408 1.00 58.62 146 GLY A O 1
ATOM 1118 N N . ASP A 1 147 ? 10.435 -4.714 -16.802 1.00 56.56 147 ASP A N 1
ATOM 1119 C CA . ASP A 1 147 ? 10.379 -5.653 -15.686 1.00 56.56 147 ASP A CA 1
ATOM 1120 C C . ASP A 1 147 ? 9.082 -6.462 -15.773 1.00 56.56 147 ASP A C 1
ATOM 1122 O O . ASP A 1 147 ? 8.009 -5.940 -16.098 1.00 56.56 147 ASP A O 1
ATOM 1126 N N . MET A 1 148 ? 9.189 -7.771 -15.523 1.00 53.84 148 MET A N 1
ATOM 1127 C CA . MET A 1 148 ? 8.024 -8.613 -15.262 1.00 53.84 148 MET A CA 1
ATOM 1128 C C . MET A 1 148 ? 7.671 -8.492 -13.783 1.00 53.84 148 MET A C 1
ATOM 1130 O O . MET A 1 148 ? 8.395 -9.009 -12.934 1.00 53.84 148 MET A O 1
ATOM 1134 N N . ALA A 1 149 ? 6.535 -7.876 -13.467 1.00 59.94 149 ALA A N 1
ATOM 1135 C CA . ALA A 1 149 ? 6.003 -7.901 -12.112 1.00 59.94 149 ALA A CA 1
ATOM 1136 C C . ALA A 1 149 ? 5.078 -9.114 -11.934 1.00 59.94 149 ALA A C 1
ATOM 1138 O O . ALA A 1 149 ? 4.239 -9.440 -12.782 1.00 59.94 149 ALA A O 1
ATOM 1139 N N . MET A 1 150 ? 5.259 -9.811 -10.812 1.00 50.53 150 MET A N 1
ATOM 1140 C CA . MET A 1 150 ? 4.449 -10.966 -10.438 1.00 50.53 150 MET A CA 1
ATOM 1141 C C . MET A 1 150 ? 3.310 -10.534 -9.517 1.00 50.53 150 MET A C 1
ATOM 1143 O O . MET A 1 150 ? 3.550 -9.873 -8.511 1.00 50.53 150 MET A O 1
ATOM 1147 N N . SER A 1 151 ? 2.091 -10.973 -9.826 1.00 46.88 151 SER A N 1
ATOM 1148 C CA . SER A 1 151 ? 1.010 -11.091 -8.844 1.00 46.88 151 SER A CA 1
ATOM 1149 C C . SER A 1 151 ? 0.992 -12.537 -8.332 1.00 46.88 151 SER A C 1
ATOM 1151 O O . SER A 1 151 ? 1.203 -13.454 -9.129 1.00 46.88 151 SER A O 1
ATOM 1153 N N . ARG A 1 152 ? 0.817 -12.749 -7.020 1.00 47.53 152 ARG A N 1
ATOM 1154 C CA . ARG A 1 152 ? 0.836 -14.073 -6.366 1.00 47.53 152 ARG A CA 1
ATOM 1155 C C . ARG A 1 152 ? -0.556 -14.577 -6.018 1.00 47.53 152 ARG A C 1
ATOM 1157 O O . ARG A 1 152 ? -1.392 -13.780 -5.545 1.00 47.53 152 ARG A O 1
#

Foldseek 3Di:
DKAKDDPLRVVQSVLCVVQLVVQLVVCQVVCLPPVPVSSVVSVVVSVVVCCVVVVPSPPQMHIKDKDWDWHQHPVRDTDIDIDIDAADWDKDWDDDPPDDDIDIDTPDPHQFCPPPVNVVVQVVQVKHWAADPVNPATIWIFDPPDDIHDHD

Organism: Polarella glacialis (NCBI:txid89957)

Nearest PDB structures (foldseek):
  2mq9-assembly1_A  TM=2.356E-01  e=1.803E+00  Homo sapiens
  1or0-assembly2_D  TM=2.431E-01  e=3.500E+00  Pseudomonas sp. SY-77-1

Radius of gyration: 17.63 Å; Cα contacts (8 Å, |Δi|>4): 248; chains: 1; bounding box: 47×39×42 Å

Sequence (152 aa):
VADGHGIDGHHVSHFVQERLPKSLLSRRKDIADDWRGASSSAFLEVMEQMQVDIPKQCVESGTTASVVWMVTDVKGLMRVRTAHVGDSCIVYGSKRKGEVNWQAELLTDVHKPDRKDEAARIEKMGGTVIPSPDGSQPARLAVPPGDMAMSR

Mean predicted aligned error: 4.97 Å

InterPro domain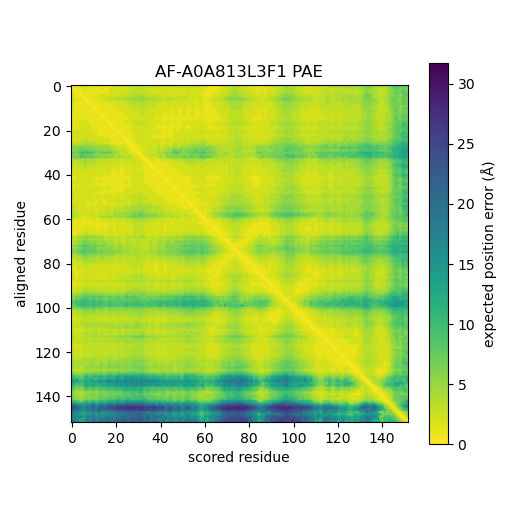s:
  IPR001932 PPM-type phosphatase-like domain [PF00481] (3-130)
  IPR001932 PPM-type phosphatase-like domain [PS51746] (1-152)
  IPR001932 PPM-type phosphatase-like domain [cd00143] (1-143)
  IPR015655 Protein phosphatase 2C [PTHR47992] (1-152)
  IPR036457 PPM-type phosphatase-like domain superfamily [G3DSA:3.60.40.10] (1-152)
  IPR036457 PPM-type phosphatase-like domain superfamily [SSF81606] (1-131)

pLDDT: mean 90.69, std 9.95, range [46.88, 98.38]

Secondary structure (DSSP, 8-state):
---EESTTHHHHHHHHHHHHHHHHHHTHHHHHH-HHHHHHHHHHHHHHHHHHHSTTTTSS-EE-EEEEEEEE-TTS-EEEEEEEESS---EEEE--TT-SSPEEEE-S----TTSHHHHHHHHHTT-EEE--TTSSSPPEEE-TTS-EEEP-

Solvent-accessible surface area (backbone atoms only — not comparable to full-atom values): 8648 Å² total; per-residue (Å²): 91,49,58,46,37,56,94,35,2,67,59,43,14,49,54,48,66,70,43,40,62,53,47,45,59,76,35,51,71,49,35,33,75,44,42,67,61,40,50,51,51,26,54,52,52,48,52,55,47,40,58,69,77,40,47,79,46,52,68,78,18,40,52,27,39,32,50,79,46,81,45,57,33,88,85,74,45,81,38,83,44,74,54,72,46,45,60,63,78,46,72,50,76,46,65,62,92,90,59,88,66,74,47,78,42,77,76,50,88,60,54,40,42,74,40,71,68,48,31,53,53,37,46,75,72,65,25,46,71,45,70,36,97,82,65,85,48,64,27,27,34,37,39,81,100,71,50,78,50,80,53,129